Protein AF-A0A6J4H749-F1 (afdb_monomer)

Sequence (70 aa):
RRLGLTPGMTLIVEQETADTTYLRVQSEQPRLVDRQGILVVQSHPVADLENSVRDERDRRVLALLQQFEV

Organism: NCBI:txid1672391

Secondary structure (DSSP, 8-state):
----PPTT--EEEEEEETTEEEEEE--SPPEEEEETTEEEEE----S-HHHHHHHHHHHHHHHHHHHH--

Mean predicted aligned error: 14.71 Å

Radius of gyration: 19.03 Å; Cα contacts (8 Å, |Δi|>4): 42; chains: 1; bounding box: 40×21×58 Å

Foldseek 3Di:
DDPPDDPPWDWDWDDPDPPDIDTDTPPDDFDFDDDPNDTDGDDDPPDDPVCPVVVVVVVVVVVVVVVVPD

pLDDT: mean 76.32, std 9.84, range [53.03, 91.94]

Structure (mmCIF, N/CA/C/O backbone):
data_AF-A0A6J4H749-F1
#
_entry.id   AF-A0A6J4H749-F1
#
loop_
_atom_site.group_PDB
_atom_site.id
_atom_site.type_symbol
_atom_site.label_atom_id
_atom_site.label_alt_id
_atom_site.label_comp_id
_atom_site.label_asym_id
_atom_site.label_entity_id
_atom_site.label_seq_id
_atom_site.pdbx_PDB_ins_code
_atom_site.Cartn_x
_atom_site.Cartn_y
_atom_site.Cartn_z
_atom_site.occupancy
_atom_site.B_iso_or_equiv
_atom_site.auth_seq_id
_atom_site.auth_comp_id
_atom_site.auth_asym_id
_atom_site.auth_atom_id
_atom_site.pdbx_PDB_model_num
ATOM 1 N N . ARG A 1 1 ? -19.358 -10.208 -12.143 1.00 53.03 1 ARG A N 1
ATOM 2 C CA . ARG A 1 1 ? -19.171 -10.618 -10.727 1.00 53.03 1 ARG A CA 1
ATOM 3 C C . ARG A 1 1 ? -18.961 -9.353 -9.900 1.00 53.03 1 ARG A C 1
ATOM 5 O O . ARG A 1 1 ? -18.107 -8.567 -10.278 1.00 53.03 1 ARG A O 1
ATOM 12 N N . ARG A 1 2 ? -19.763 -9.102 -8.858 1.00 66.38 2 ARG A N 1
ATOM 13 C CA . ARG A 1 2 ? -19.532 -7.991 -7.911 1.00 66.38 2 ARG A CA 1
ATOM 14 C C . ARG A 1 2 ? -18.571 -8.476 -6.825 1.00 66.38 2 ARG A C 1
ATOM 16 O O . ARG A 1 2 ? -18.696 -9.617 -6.399 1.00 66.38 2 ARG A O 1
ATOM 23 N N . LEU A 1 3 ? -17.654 -7.620 -6.382 1.00 70.56 3 LEU A N 1
ATOM 24 C CA . LEU A 1 3 ? -16.589 -7.951 -5.421 1.00 70.56 3 LEU A CA 1
ATOM 25 C C . LEU A 1 3 ? -17.081 -8.213 -3.978 1.00 70.56 3 LEU A C 1
ATOM 27 O O . LEU A 1 3 ? -16.263 -8.398 -3.091 1.00 70.56 3 LEU A O 1
ATOM 31 N N . GLY A 1 4 ? -18.397 -8.223 -3.722 1.00 78.12 4 GLY A N 1
ATOM 32 C CA . GLY A 1 4 ? -18.950 -8.478 -2.382 1.00 78.12 4 GLY A CA 1
ATOM 33 C C . GLY A 1 4 ? -18.630 -7.396 -1.343 1.00 78.12 4 GLY A C 1
ATOM 34 O O . GLY A 1 4 ? -18.657 -7.680 -0.152 1.00 78.12 4 GLY A O 1
ATOM 35 N N . LEU A 1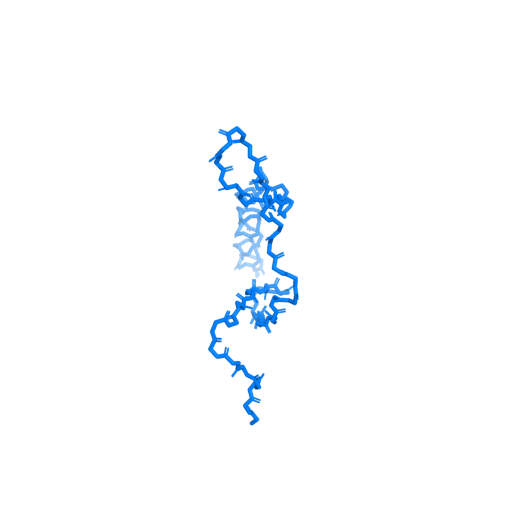 5 ? -18.311 -6.175 -1.784 1.00 80.56 5 LEU A N 1
ATOM 36 C CA . LEU A 1 5 ? -17.907 -5.079 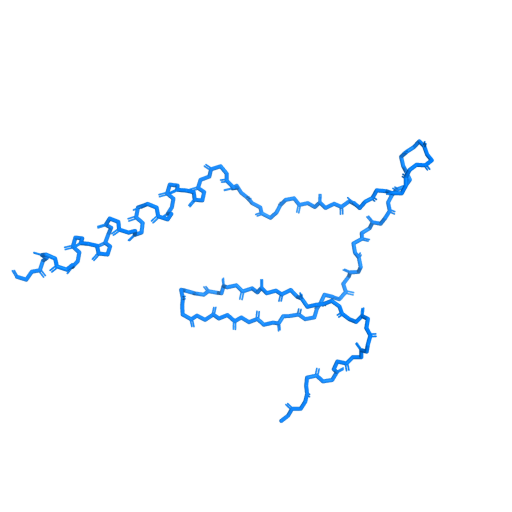-0.902 1.00 80.56 5 LEU A CA 1
ATOM 37 C C . LEU A 1 5 ? -19.099 -4.515 -0.126 1.00 80.56 5 LEU A C 1
ATOM 39 O O . LEU A 1 5 ? -20.159 -4.263 -0.705 1.00 80.56 5 LEU A O 1
ATOM 43 N N . THR A 1 6 ? -18.896 -4.256 1.163 1.00 80.56 6 THR A N 1
ATOM 44 C CA . THR A 1 6 ? -19.834 -3.507 2.005 1.00 80.56 6 THR A CA 1
ATOM 45 C C . THR A 1 6 ? -19.321 -2.084 2.243 1.00 80.56 6 THR A C 1
ATOM 47 O O . THR A 1 6 ? -18.106 -1.862 2.236 1.00 80.56 6 THR A O 1
ATOM 50 N N . PRO A 1 7 ? -20.211 -1.102 2.476 1.00 76.94 7 PRO A N 1
ATOM 51 C CA . PRO A 1 7 ? -19.796 0.244 2.865 1.00 76.94 7 PRO A CA 1
ATOM 52 C C . PRO A 1 7 ? -18.841 0.220 4.067 1.00 76.94 7 PRO A C 1
ATOM 54 O O . PRO A 1 7 ? -19.047 -0.547 5.005 1.00 76.94 7 PRO A O 1
ATOM 57 N N . GLY A 1 8 ? -17.793 1.047 4.024 1.00 75.00 8 GLY A N 1
ATOM 58 C CA . GLY A 1 8 ? -16.772 1.122 5.076 1.00 75.00 8 GLY A CA 1
ATOM 59 C C . GLY A 1 8 ? -15.624 0.110 4.956 1.00 75.00 8 GLY A C 1
ATOM 60 O O . GLY A 1 8 ? -14.717 0.146 5.781 1.00 75.00 8 GLY A O 1
ATOM 61 N N . MET A 1 9 ? -15.623 -0.769 3.946 1.00 79.56 9 MET A N 1
ATOM 62 C CA . MET A 1 9 ? -14.460 -1.612 3.648 1.00 79.56 9 MET A CA 1
ATOM 63 C C . MET A 1 9 ? -13.320 -0.801 3.025 1.00 79.56 9 MET A C 1
ATOM 65 O O . MET A 1 9 ? -13.537 -0.027 2.092 1.00 79.56 9 MET A O 1
ATOM 69 N N . THR A 1 10 ? -12.097 -1.051 3.490 1.00 80.19 10 THR A N 1
ATOM 70 C CA . THR A 1 10 ? -10.874 -0.495 2.902 1.00 80.19 10 THR A CA 1
ATOM 71 C C . THR A 1 10 ? -10.281 -1.481 1.898 1.00 80.19 10 THR A C 1
ATOM 73 O O . THR A 1 10 ? -10.176 -2.680 2.169 1.00 80.19 10 THR A O 1
ATOM 76 N N . LEU A 1 11 ? -9.887 -0.972 0.731 1.00 82.50 11 LEU A N 1
ATOM 77 C CA . LEU A 1 11 ? -9.174 -1.727 -0.295 1.00 82.50 11 LEU A CA 1
ATOM 78 C C . LEU A 1 11 ? -7.714 -1.286 -0.331 1.00 82.50 11 LEU A C 1
ATOM 80 O O . LEU A 1 11 ? -7.426 -0.090 -0.312 1.00 82.50 11 LEU A O 1
ATOM 84 N N . ILE A 1 12 ? -6.810 -2.255 -0.418 1.00 82.62 12 ILE A N 1
ATOM 85 C CA . ILE A 1 12 ? -5.3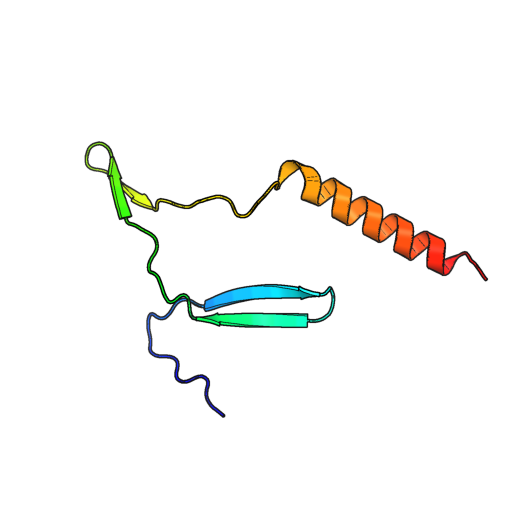86 -2.029 -0.645 1.00 82.62 12 ILE A CA 1
ATOM 86 C C . ILE A 1 12 ? -5.121 -2.260 -2.129 1.00 82.62 12 ILE A C 1
ATOM 88 O O . ILE A 1 12 ? -5.535 -3.277 -2.691 1.00 82.62 12 ILE 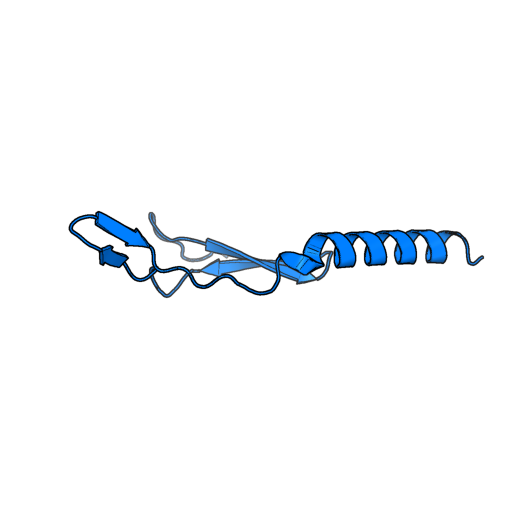A O 1
ATOM 92 N N . VAL A 1 13 ? -4.456 -1.289 -2.750 1.00 84.12 13 VAL A N 1
ATOM 93 C CA . VAL A 1 13 ? -3.955 -1.390 -4.120 1.00 84.12 13 VAL A CA 1
ATOM 94 C C . VAL A 1 13 ? -2.579 -2.039 -4.057 1.00 84.12 13 VAL A C 1
ATOM 96 O O . VAL A 1 13 ? -1.679 -1.504 -3.414 1.00 84.12 13 VAL A O 1
ATOM 99 N N . GLU A 1 14 ? -2.422 -3.186 -4.705 1.00 82.56 14 GLU A N 1
ATOM 100 C CA . GLU A 1 14 ? -1.156 -3.914 -4.783 1.00 82.56 14 GLU A CA 1
ATOM 101 C C . GLU A 1 14 ? -0.725 -3.983 -6.248 1.00 82.56 14 GLU A C 1
ATOM 103 O O . GLU A 1 14 ? -1.521 -4.326 -7.124 1.00 82.56 14 GLU A O 1
ATOM 108 N N . GLN A 1 15 ? 0.529 -3.635 -6.526 1.00 82.38 15 GLN A N 1
ATOM 109 C CA . GLN A 1 15 ? 1.109 -3.734 -7.860 1.00 82.38 15 GLN A CA 1
ATOM 110 C C . GLN A 1 15 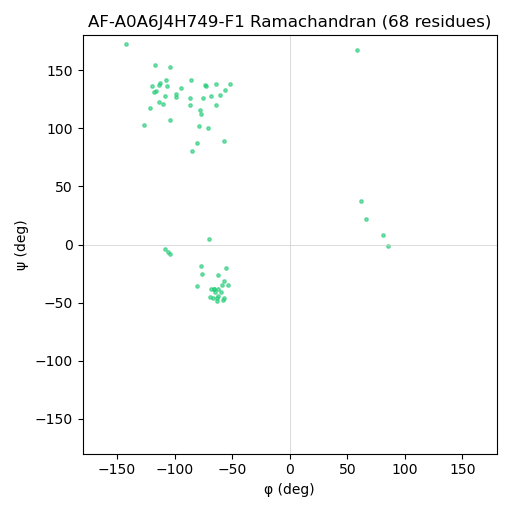? 2.040 -4.951 -7.888 1.00 82.38 15 GLN A C 1
ATOM 112 O O . GLN A 1 15 ? 3.096 -4.935 -7.265 1.00 82.38 15 GLN A O 1
ATOM 117 N N . GLU A 1 16 ? 1.618 -6.028 -8.558 1.00 71.69 16 GLU A N 1
ATOM 118 C CA . GLU A 1 16 ? 2.416 -7.263 -8.677 1.00 71.69 16 GLU A CA 1
ATOM 119 C C . GLU A 1 16 ? 3.471 -7.123 -9.778 1.00 71.69 16 GLU A C 1
ATOM 121 O O . GLU A 1 16 ? 4.584 -7.631 -9.663 1.00 71.69 16 GLU A O 1
ATOM 126 N N . THR A 1 17 ? 3.125 -6.410 -10.852 1.00 82.56 17 THR A N 1
ATOM 127 C CA . THR A 1 17 ? 4.021 -6.119 -11.973 1.00 82.56 17 THR A CA 1
ATOM 128 C C . THR A 1 17 ? 3.781 -4.702 -12.488 1.00 82.56 17 THR A C 1
ATOM 130 O O . THR A 1 17 ? 2.822 -4.039 -12.097 1.00 82.56 17 THR A O 1
ATOM 133 N N . ALA A 1 18 ? 4.629 -4.233 -13.406 1.00 80.00 18 ALA A N 1
ATOM 134 C CA . ALA A 1 18 ? 4.473 -2.919 -14.028 1.00 80.00 18 ALA A CA 1
ATOM 135 C C . ALA A 1 18 ? 3.086 -2.690 -14.647 1.00 80.00 18 ALA A C 1
ATOM 137 O O . ALA A 1 18 ? 2.561 -1.582 -14.562 1.00 80.00 18 ALA A O 1
ATOM 138 N N . ASP A 1 19 ? 2.489 -3.747 -15.197 1.00 85.88 19 ASP A N 1
ATOM 139 C CA . ASP A 1 19 ? 1.246 -3.665 -15.962 1.00 85.88 19 ASP A CA 1
ATOM 140 C C . ASP A 1 19 ? 0.052 -4.270 -15.212 1.00 85.88 19 ASP A C 1
ATOM 142 O O . ASP A 1 19 ? -1.083 -4.186 -15.687 1.00 85.88 19 ASP A O 1
ATOM 146 N N . THR A 1 20 ? 0.281 -4.857 -14.029 1.00 77.69 20 THR A N 1
ATOM 147 C CA . THR A 1 20 ? -0.770 -5.534 -13.266 1.00 77.69 20 THR A CA 1
ATOM 148 C C . THR A 1 20 ? -0.965 -4.939 -11.880 1.00 77.69 20 THR A C 1
ATOM 150 O O . THR A 1 20 ? -0.104 -5.034 -11.002 1.00 77.69 20 THR A O 1
ATOM 153 N N . THR A 1 21 ? -2.171 -4.415 -11.674 1.00 84.69 21 THR A N 1
ATOM 154 C CA . THR A 1 21 ? -2.647 -3.872 -10.403 1.00 84.69 21 THR A CA 1
ATOM 155 C C . THR A 1 21 ? -3.818 -4.701 -9.891 1.00 84.69 21 THR A C 1
ATOM 157 O O . THR A 1 21 ? -4.783 -4.944 -10.619 1.00 84.69 21 THR A O 1
ATOM 160 N N . TYR A 1 22 ? -3.767 -5.082 -8.618 1.00 83.62 22 TYR A N 1
ATOM 161 C CA . TYR A 1 22 ? -4.823 -5.809 -7.927 1.00 83.62 22 TYR A CA 1
ATOM 162 C C . TYR A 1 22 ? -5.391 -4.990 -6.777 1.00 83.62 22 TYR A C 1
ATOM 164 O O . TYR A 1 22 ? -4.740 -4.120 -6.200 1.00 83.62 22 TYR A O 1
ATOM 172 N N . LEU A 1 23 ? -6.638 -5.299 -6.441 1.00 81.69 23 LEU A N 1
ATOM 173 C CA . LEU A 1 23 ? -7.312 -4.764 -5.271 1.00 81.69 23 LEU A CA 1
ATOM 174 C C . LEU A 1 23 ? -7.549 -5.909 -4.299 1.00 81.69 23 LEU A C 1
ATOM 176 O O . LEU A 1 23 ? -8.231 -6.880 -4.635 1.00 81.69 23 LEU A O 1
ATOM 180 N N . ARG A 1 24 ? -7.028 -5.773 -3.083 1.00 82.81 24 ARG A N 1
ATOM 181 C CA . ARG A 1 24 ? -7.268 -6.713 -1.991 1.00 82.81 24 ARG A CA 1
ATOM 182 C C . ARG A 1 24 ? -8.079 -6.036 -0.896 1.00 82.81 24 ARG A C 1
ATOM 184 O O . ARG A 1 24 ? -7.829 -4.886 -0.546 1.00 82.81 24 ARG A O 1
ATOM 191 N N . VAL A 1 25 ? -9.049 -6.750 -0.328 1.00 81.38 25 VAL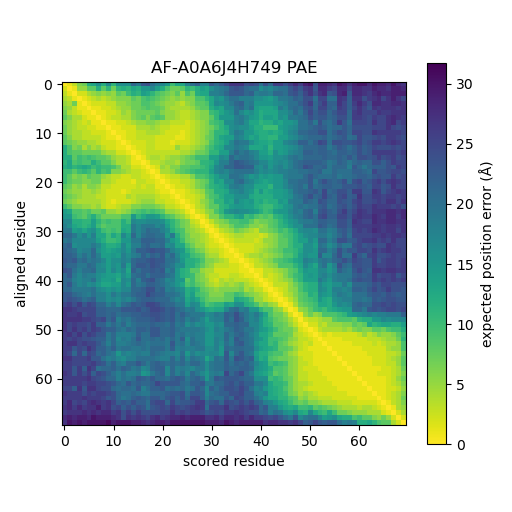 A N 1
ATOM 192 C CA . VAL A 1 25 ? -9.768 -6.272 0.861 1.00 81.38 25 VAL A CA 1
ATOM 193 C C . VA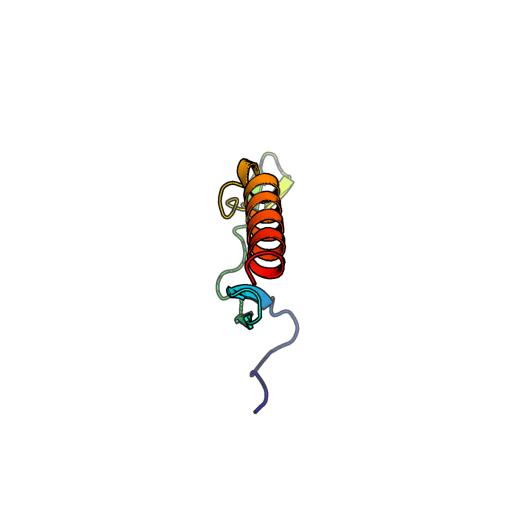L A 1 25 ? -8.814 -6.280 2.051 1.00 81.38 25 VAL A C 1
ATOM 195 O O . VAL A 1 25 ? -8.175 -7.295 2.337 1.00 81.38 25 VAL A O 1
ATOM 198 N N . GLN A 1 26 ? -8.722 -5.153 2.753 1.00 77.31 26 GLN A N 1
ATOM 199 C CA . GLN A 1 26 ? -7.990 -5.076 4.008 1.00 77.31 26 GLN A CA 1
ATOM 200 C C . GLN A 1 26 ? -8.773 -5.832 5.090 1.00 77.31 26 GLN A C 1
ATOM 202 O O . GLN A 1 26 ? -9.753 -5.329 5.632 1.00 77.31 26 GLN A O 1
ATOM 207 N N . SER A 1 27 ? -8.357 -7.064 5.375 1.00 69.69 27 SER A N 1
ATOM 208 C CA . SER A 1 27 ? -9.010 -7.954 6.342 1.00 69.69 27 SER A CA 1
ATOM 209 C C . SER A 1 27 ? -8.714 -7.603 7.802 1.00 69.69 27 SER A C 1
ATOM 211 O O . SER A 1 27 ? -9.529 -7.896 8.672 1.00 69.69 27 SER A O 1
ATOM 213 N N . GLU A 1 28 ? -7.581 -6.954 8.079 1.00 69.19 28 GLU A N 1
ATOM 214 C CA . GLU A 1 28 ? -7.210 -6.498 9.421 1.00 69.19 28 GLU A CA 1
ATOM 215 C C . GLU A 1 28 ? -7.269 -4.974 9.498 1.00 69.19 28 GLU A C 1
ATOM 217 O O . GLU A 1 28 ? -6.575 -4.270 8.759 1.00 69.19 28 GLU A O 1
ATOM 222 N N . GLN A 1 29 ? -8.100 -4.457 10.406 1.00 66.50 29 GLN A N 1
ATOM 223 C CA . GLN A 1 29 ? -8.104 -3.030 10.704 1.00 66.50 29 GLN A CA 1
ATOM 224 C C . GLN A 1 29 ? -6.750 -2.640 11.313 1.00 66.50 29 GLN A C 1
ATOM 226 O O . GLN A 1 29 ? -6.221 -3.383 12.148 1.00 66.50 29 GLN A O 1
ATOM 231 N N . PRO A 1 30 ? -6.171 -1.494 10.916 1.00 66.31 30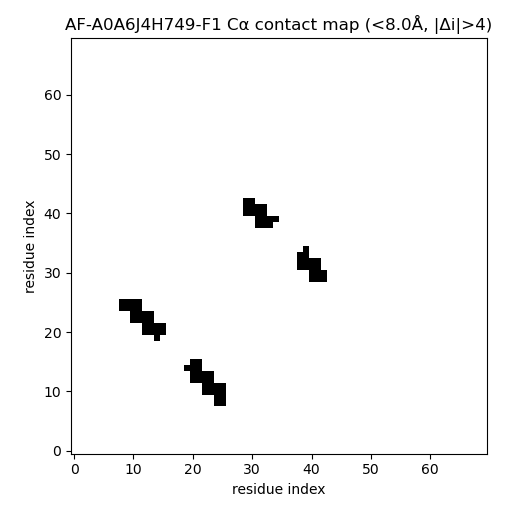 PRO A N 1
ATOM 232 C CA . PRO A 1 30 ? -4.924 -1.033 11.502 1.00 66.31 30 PRO A CA 1
ATOM 233 C C . PRO A 1 30 ? -5.079 -0.915 13.021 1.00 66.31 30 PRO A C 1
ATOM 235 O O . PRO A 1 30 ? -6.071 -0.374 13.513 1.00 66.31 30 PRO A O 1
ATOM 238 N N . ARG A 1 31 ? -4.107 -1.440 13.774 1.00 68.62 31 ARG A N 1
ATOM 239 C CA . ARG A 1 31 ? -4.156 -1.397 15.238 1.00 68.62 31 ARG A CA 1
ATOM 240 C C . ARG A 1 31 ? -4.108 0.056 15.702 1.00 68.62 31 ARG A C 1
ATOM 242 O O . ARG A 1 31 ? -3.148 0.775 15.425 1.00 68.62 31 ARG A O 1
ATOM 249 N N . LEU A 1 32 ? -5.148 0.471 16.414 1.00 73.38 32 LEU A N 1
ATOM 250 C CA . LEU A 1 32 ? -5.205 1.754 17.101 1.00 73.38 32 LEU A CA 1
ATOM 251 C C . LEU A 1 32 ? -4.567 1.581 18.479 1.00 73.38 32 LEU A C 1
ATOM 253 O O . LEU A 1 32 ? -4.947 0.684 19.230 1.00 73.38 32 LEU A O 1
ATOM 257 N N . VAL A 1 33 ? -3.585 2.418 18.799 1.00 76.69 33 VAL A N 1
ATOM 258 C CA . VAL A 1 33 ? -2.897 2.417 20.094 1.00 76.69 33 VAL A CA 1
ATOM 259 C C . VAL A 1 33 ? -3.078 3.772 20.768 1.00 76.69 33 VAL A C 1
ATOM 261 O O . VAL A 1 33 ? -2.946 4.807 20.118 1.00 76.69 33 VAL A O 1
ATOM 264 N N . ASP A 1 34 ? -3.375 3.775 22.069 1.00 79.56 34 ASP A N 1
ATOM 265 C CA . ASP A 1 34 ? -3.319 5.000 22.867 1.00 79.56 34 ASP A CA 1
ATOM 266 C C . ASP A 1 34 ? -1.857 5.340 23.154 1.00 79.56 34 ASP A C 1
ATOM 268 O O . ASP A 1 34 ? -1.092 4.510 23.658 1.00 79.56 34 ASP A O 1
ATOM 272 N N . ARG A 1 35 ? -1.462 6.566 22.818 1.00 77.12 35 ARG A N 1
ATOM 273 C CA . ARG A 1 35 ? -0.216 7.154 23.293 1.00 77.12 35 ARG A CA 1
ATOM 274 C C . ARG A 1 35 ? -0.523 8.490 23.938 1.00 77.12 35 ARG A C 1
ATOM 276 O O . ARG A 1 35 ? -0.714 9.481 23.243 1.00 77.12 35 ARG A O 1
ATOM 283 N N . GLN A 1 36 ? -0.518 8.504 25.270 1.00 84.62 36 GLN A N 1
ATOM 284 C CA . GLN A 1 36 ? -0.668 9.721 26.073 1.00 84.62 36 GLN A CA 1
ATOM 285 C C . GLN A 1 36 ? -2.023 10.416 25.833 1.00 84.62 36 GLN A C 1
ATOM 287 O O . GLN A 1 36 ? -2.092 11.642 25.788 1.00 84.62 36 GLN A O 1
ATOM 292 N N . GLY A 1 37 ? -3.099 9.638 25.660 1.00 78.81 37 GLY A N 1
ATOM 293 C CA . GLY A 1 37 ? -4.442 10.166 25.394 1.00 78.81 37 GLY A CA 1
ATOM 294 C C . GLY A 1 37 ? -4.697 10.543 23.932 1.00 78.81 37 GLY A C 1
ATOM 295 O O . GLY A 1 37 ? -5.734 11.130 23.623 1.00 78.81 37 GLY A O 1
ATOM 296 N N . ILE A 1 38 ? -3.767 10.218 23.028 1.00 73.50 38 ILE A N 1
ATOM 297 C CA . ILE A 1 38 ? -3.924 10.383 21.582 1.00 73.50 38 ILE A CA 1
ATOM 298 C C . ILE A 1 38 ? -4.076 9.002 20.946 1.00 73.50 38 ILE A C 1
ATOM 300 O O . ILE A 1 38 ? -3.239 8.118 21.138 1.00 73.50 38 ILE A O 1
ATOM 304 N N . LEU A 1 39 ? -5.134 8.831 20.152 1.00 74.19 39 LEU A N 1
ATOM 305 C CA . LEU A 1 39 ? -5.363 7.625 19.364 1.00 74.19 39 LEU A CA 1
ATOM 306 C C . LEU A 1 39 ? -4.452 7.645 18.127 1.00 74.19 39 LEU A C 1
ATOM 308 O O . LEU A 1 39 ? -4.627 8.476 17.236 1.00 74.19 39 LEU A O 1
ATOM 312 N N . VAL A 1 40 ? -3.474 6.741 18.069 1.00 77.94 40 VAL A N 1
ATOM 313 C CA . VAL A 1 40 ? -2.488 6.668 16.982 1.00 77.94 40 VAL A CA 1
ATOM 314 C C . VAL A 1 40 ? -2.678 5.384 16.184 1.00 77.94 40 VAL A C 1
ATOM 316 O O . VAL A 1 40 ? -2.858 4.303 16.744 1.00 77.94 40 VAL A O 1
ATOM 319 N N . VAL A 1 41 ? -2.599 5.489 14.859 1.00 77.25 41 VAL A N 1
ATOM 320 C CA . VAL A 1 41 ? -2.559 4.329 13.966 1.00 77.25 41 VAL A CA 1
ATOM 321 C C . VAL A 1 41 ? -1.155 3.725 13.984 1.00 77.25 41 VAL A C 1
ATOM 323 O O . VAL A 1 41 ? -0.196 4.356 13.540 1.00 77.25 41 VAL A O 1
ATOM 326 N N . GLN A 1 42 ? -1.025 2.491 14.473 1.00 67.69 42 GLN A N 1
ATOM 327 C CA . GLN A 1 42 ? 0.222 1.742 14.373 1.00 67.69 42 GLN A CA 1
ATOM 328 C C . GLN A 1 42 ? 0.349 1.169 12.956 1.00 67.69 42 GLN A C 1
ATOM 330 O O . GLN A 1 42 ? -0.289 0.174 12.613 1.00 67.69 42 GLN A O 1
ATOM 335 N N . SER A 1 43 ? 1.176 1.809 12.131 1.00 66.88 43 SER A N 1
ATOM 336 C CA . SER A 1 43 ? 1.540 1.321 10.800 1.00 66.88 43 SER A CA 1
ATOM 337 C C . SER A 1 43 ? 2.979 0.809 10.806 1.00 66.88 43 SER A C 1
ATOM 339 O O . SER A 1 43 ? 3.848 1.373 11.470 1.00 66.88 43 SER A O 1
ATOM 341 N N . HIS A 1 44 ? 3.217 -0.287 10.089 1.00 59.91 44 HIS A N 1
ATOM 342 C CA . HIS A 1 44 ? 4.566 -0.737 9.766 1.00 59.91 44 HIS A CA 1
ATOM 343 C C . HIS A 1 44 ? 4.864 -0.250 8.346 1.00 59.91 44 HIS A C 1
ATOM 345 O O . HIS A 1 44 ? 4.040 -0.498 7.461 1.00 59.91 44 HIS A O 1
ATOM 351 N N . PRO A 1 45 ? 5.978 0.461 8.110 1.00 57.47 45 PRO A N 1
ATOM 352 C CA . PRO A 1 45 ? 6.363 0.825 6.757 1.00 57.47 45 PRO A CA 1
ATOM 353 C C . PRO A 1 45 ? 6.571 -0.452 5.938 1.00 57.47 45 PRO A C 1
ATOM 355 O O . PRO A 1 45 ? 7.271 -1.373 6.361 1.00 57.47 45 PRO A O 1
ATOM 358 N N . VAL A 1 46 ? 5.927 -0.518 4.775 1.00 59.19 46 VAL A N 1
ATOM 359 C CA . VAL A 1 46 ? 6.130 -1.603 3.815 1.00 59.19 46 VAL A CA 1
ATOM 360 C C . VAL A 1 46 ? 7.414 -1.287 3.046 1.00 59.19 46 VAL A C 1
ATOM 362 O O . VAL A 1 46 ? 7.359 -0.642 2.010 1.00 59.19 46 VAL A O 1
ATOM 365 N N . ALA A 1 47 ? 8.547 -1.729 3.602 1.00 56.88 47 ALA A N 1
ATOM 366 C CA . ALA A 1 47 ? 9.891 -1.742 3.008 1.00 56.88 47 ALA A CA 1
ATOM 367 C C . ALA A 1 47 ? 10.494 -0.391 2.540 1.00 56.88 47 ALA A C 1
ATOM 369 O O . ALA A 1 47 ? 9.844 0.652 2.514 1.00 56.88 47 ALA A O 1
ATOM 370 N N . ASP A 1 48 ? 11.802 -0.437 2.253 1.00 58.88 48 ASP A N 1
ATOM 371 C CA . ASP A 1 48 ? 12.733 0.681 2.047 1.00 58.88 48 ASP A CA 1
ATOM 372 C C . ASP A 1 48 ? 12.320 1.658 0.937 1.00 58.88 48 ASP A C 1
ATOM 374 O O . ASP A 1 48 ? 12.779 1.586 -0.206 1.00 58.88 48 ASP A O 1
ATOM 378 N N . LEU A 1 49 ? 11.539 2.675 1.310 1.00 59.66 49 LEU A N 1
ATOM 379 C CA . LEU A 1 49 ? 11.342 3.873 0.485 1.00 59.66 49 LEU A CA 1
ATOM 380 C C . LEU A 1 49 ? 12.667 4.563 0.118 1.00 59.66 49 LEU A C 1
ATOM 382 O O . LEU A 1 49 ? 12.717 5.336 -0.838 1.00 59.66 49 LEU A O 1
ATOM 386 N N . GLU A 1 50 ? 13.730 4.295 0.881 1.00 65.19 50 GLU A N 1
ATOM 387 C CA . GLU A 1 50 ? 15.065 4.858 0.680 1.00 65.19 50 GLU A CA 1
ATOM 388 C C . GLU A 1 50 ? 15.615 4.547 -0.722 1.00 65.19 50 GLU A C 1
ATOM 390 O O . GLU A 1 50 ? 16.291 5.387 -1.317 1.00 65.19 50 GLU A O 1
ATOM 395 N N . ASN A 1 51 ? 15.249 3.396 -1.301 1.00 69.88 51 ASN A N 1
ATOM 396 C CA . ASN A 1 51 ? 15.739 2.970 -2.613 1.00 69.88 51 ASN A CA 1
ATOM 397 C C . ASN A 1 51 ? 14.726 3.132 -3.754 1.00 69.88 51 ASN A C 1
ATOM 399 O O . ASN A 1 51 ? 15.120 3.035 -4.913 1.00 69.88 51 ASN A O 1
ATOM 403 N N . SER A 1 52 ? 13.462 3.479 -3.485 1.00 74.31 52 SER A N 1
ATOM 404 C CA . SER A 1 52 ? 12.424 3.522 -4.533 1.00 74.31 52 SER A CA 1
ATOM 405 C C . SER A 1 52 ? 12.748 4.489 -5.680 1.00 74.31 52 SER A C 1
ATOM 407 O O . SER A 1 52 ? 12.455 4.206 -6.839 1.00 74.31 52 SER A O 1
ATOM 409 N N . VAL A 1 53 ? 13.399 5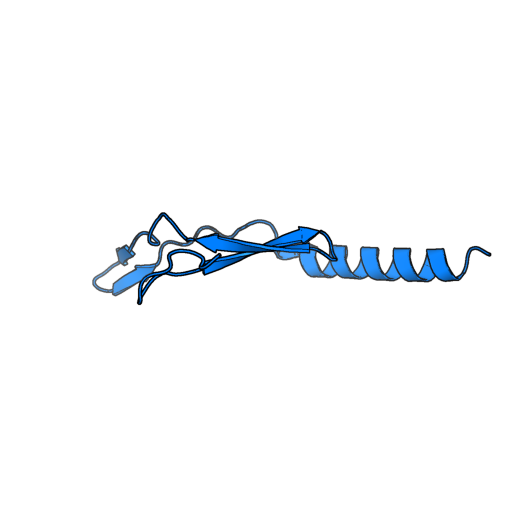.622 -5.387 1.00 81.62 53 VAL A N 1
ATOM 410 C CA . VAL A 1 53 ? 13.844 6.578 -6.421 1.00 81.62 53 VAL A CA 1
ATOM 411 C C . VAL A 1 53 ? 14.966 5.990 -7.279 1.00 81.62 53 VAL A C 1
ATOM 413 O O . VAL A 1 53 ? 15.009 6.214 -8.490 1.00 81.62 53 VAL A O 1
ATOM 416 N N . ARG A 1 54 ? 15.881 5.239 -6.657 1.00 80.56 54 ARG A N 1
ATOM 417 C CA . ARG A 1 54 ? 16.993 4.579 -7.342 1.00 80.56 54 ARG A CA 1
ATOM 418 C C . ARG A 1 54 ? 16.486 3.444 -8.228 1.00 80.56 54 ARG A C 1
ATOM 420 O O . ARG A 1 54 ? 16.882 3.391 -9.388 1.00 80.56 54 ARG A O 1
ATOM 427 N N . ASP A 1 55 ? 15.576 2.621 -7.722 1.00 83.00 55 ASP A N 1
ATOM 428 C CA . ASP A 1 55 ? 14.989 1.499 -8.458 1.00 83.00 55 ASP A CA 1
ATOM 429 C C . ASP A 1 55 ? 14.215 1.984 -9.691 1.00 83.00 55 ASP A C 1
ATOM 431 O O . ASP A 1 55 ? 14.397 1.465 -10.794 1.00 83.00 55 ASP A O 1
ATOM 435 N N . GLU A 1 56 ? 13.416 3.045 -9.545 1.00 87.00 56 GLU A N 1
ATOM 436 C CA . GLU A 1 56 ? 12.693 3.659 -10.663 1.00 87.00 56 GLU A CA 1
ATOM 437 C C . GLU A 1 56 ? 13.647 4.298 -11.685 1.00 87.00 56 GLU A C 1
ATOM 439 O O . GLU A 1 56 ? 13.437 4.194 -12.897 1.00 87.00 56 GLU A O 1
ATOM 444 N N . ARG A 1 57 ? 14.732 4.937 -11.229 1.00 87.56 57 ARG A N 1
ATOM 445 C CA . ARG A 1 57 ? 15.762 5.479 -12.125 1.00 87.56 57 ARG A CA 1
ATOM 446 C C . ARG A 1 57 ? 16.443 4.365 -12.916 1.00 87.56 57 ARG A C 1
ATOM 448 O O . ARG A 1 57 ? 16.568 4.483 -14.133 1.00 87.56 57 ARG A O 1
ATOM 455 N N . ASP A 1 58 ? 16.877 3.306 -12.244 1.00 90.38 58 ASP A N 1
ATOM 456 C CA . ASP A 1 58 ? 17.607 2.201 -12.864 1.00 90.38 58 ASP A CA 1
ATOM 457 C C . ASP A 1 58 ? 16.698 1.451 -13.856 1.00 90.38 58 ASP A C 1
ATOM 459 O O . ASP A 1 58 ? 17.125 1.150 -14.973 1.00 90.38 58 ASP A O 1
ATOM 463 N N . ARG A 1 59 ? 15.406 1.285 -13.529 1.00 89.44 59 ARG A N 1
ATOM 464 C CA . ARG A 1 59 ? 14.372 0.784 -14.450 1.00 89.44 59 ARG A CA 1
ATOM 465 C C . ARG A 1 59 ? 14.245 1.647 -15.711 1.00 89.44 59 ARG A C 1
ATOM 467 O O . ARG A 1 59 ? 14.216 1.104 -16.815 1.00 89.44 59 ARG A O 1
ATOM 474 N N . ARG A 1 60 ? 14.178 2.978 -15.578 1.00 89.75 60 ARG A N 1
ATOM 475 C CA . ARG A 1 60 ? 14.089 3.901 -16.731 1.00 89.75 60 ARG A CA 1
ATOM 476 C C . ARG A 1 60 ? 15.336 3.859 -17.604 1.00 89.75 60 ARG A C 1
ATOM 478 O O . ARG A 1 60 ? 15.217 3.883 -18.825 1.00 89.75 60 ARG A O 1
ATOM 485 N N . VAL A 1 61 ? 16.518 3.787 -16.992 1.00 91.44 61 VAL A N 1
ATOM 486 C CA . VAL A 1 61 ? 17.791 3.674 -17.719 1.00 91.44 61 VAL A CA 1
ATOM 487 C C . VAL A 1 61 ? 17.846 2.365 -18.503 1.00 91.44 61 VAL A C 1
ATOM 489 O O . VAL A 1 61 ? 18.163 2.394 -19.688 1.00 91.44 61 VAL A O 1
ATOM 492 N N . LEU A 1 62 ? 17.475 1.239 -17.888 1.00 91.94 62 LEU A N 1
ATOM 493 C CA . LEU A 1 62 ? 17.375 -0.055 -18.570 1.00 91.94 62 LEU A CA 1
ATOM 494 C C . LEU A 1 62 ? 16.414 -0.007 -19.763 1.00 91.94 62 LEU A C 1
ATOM 496 O O . LEU A 1 62 ? 16.773 -0.456 -20.848 1.00 91.94 62 LEU A O 1
ATOM 500 N N . ALA A 1 63 ? 15.229 0.582 -19.586 1.00 88.94 63 ALA A N 1
ATOM 501 C CA . ALA A 1 63 ? 14.248 0.721 -20.661 1.00 88.94 63 ALA A CA 1
ATOM 502 C C . ALA A 1 63 ? 14.771 1.572 -21.831 1.00 88.94 63 ALA A C 1
ATOM 504 O O . ALA A 1 63 ? 14.521 1.244 -22.988 1.00 88.94 63 ALA A O 1
ATOM 505 N N . LEU A 1 64 ? 15.519 2.643 -21.544 1.00 89.19 64 LEU A N 1
ATOM 506 C CA . LEU A 1 64 ? 16.161 3.457 -22.577 1.00 89.19 64 LEU A CA 1
ATOM 507 C C . LEU A 1 64 ? 17.259 2.677 -23.301 1.00 89.19 64 LEU A C 1
ATOM 509 O O . LEU A 1 64 ? 17.290 2.685 -24.523 1.00 89.19 64 LEU A O 1
ATOM 513 N N . LEU A 1 65 ? 18.131 1.972 -22.578 1.00 90.12 65 LEU A N 1
ATOM 514 C CA . LEU A 1 65 ? 19.200 1.177 -23.193 1.00 90.12 65 LEU A CA 1
ATOM 515 C C . LEU A 1 65 ? 18.642 0.099 -24.131 1.00 90.12 65 LEU A C 1
ATOM 517 O O . LEU A 1 65 ? 19.134 -0.047 -25.244 1.00 90.12 65 LEU A O 1
ATOM 521 N N . GLN A 1 66 ? 17.556 -0.569 -23.736 1.00 84.31 66 GLN A N 1
ATOM 522 C CA . GLN A 1 66 ? 16.857 -1.539 -24.585 1.00 84.31 66 GLN A CA 1
ATOM 523 C C . GLN A 1 66 ? 16.270 -0.926 -25.866 1.00 84.31 66 GLN A C 1
ATOM 525 O O . GLN A 1 66 ? 16.113 -1.630 -26.856 1.00 84.31 66 GLN A O 1
ATOM 530 N N . GLN A 1 67 ? 15.948 0.372 -25.878 1.00 78.19 67 GLN A N 1
ATOM 531 C CA . GLN A 1 67 ? 15.488 1.061 -27.091 1.00 78.19 67 GLN A CA 1
ATOM 532 C C . GLN A 1 67 ? 16.625 1.399 -28.064 1.00 78.19 67 GLN A C 1
ATOM 534 O O . GLN A 1 67 ? 16.350 1.660 -29.234 1.00 78.19 67 GLN A O 1
ATOM 539 N N . PHE A 1 68 ? 17.878 1.409 -27.600 1.00 72.69 68 PHE A N 1
ATOM 540 C CA . PHE A 1 68 ? 19.055 1.743 -28.407 1.00 72.69 68 PHE A CA 1
ATOM 541 C C . PHE A 1 68 ? 19.920 0.525 -28.777 1.00 72.69 68 PHE A C 1
ATOM 543 O O . PHE A 1 68 ? 20.842 0.676 -29.574 1.00 72.69 68 PHE A O 1
ATOM 550 N N . GLU A 1 69 ? 19.625 -0.671 -28.256 1.00 58.88 69 GLU A N 1
ATOM 551 C CA . GLU A 1 69 ? 20.162 -1.941 -28.768 1.00 58.88 69 GLU A CA 1
ATOM 552 C C . GLU A 1 69 ? 19.300 -2.449 -29.945 1.00 58.88 69 GLU A C 1
ATOM 554 O O . GLU A 1 69 ? 18.434 -3.309 -29.780 1.00 58.88 69 GLU A O 1
ATOM 559 N N . VAL A 1 70 ? 19.539 -1.893 -31.141 1.00 53.78 70 VAL A N 1
ATOM 560 C CA . VAL A 1 70 ? 19.147 -2.445 -32.457 1.00 53.78 70 VAL A CA 1
ATOM 561 C C . VAL A 1 70 ? 20.376 -2.501 -33.352 1.00 53.78 70 VAL A C 1
ATOM 563 O O . VAL A 1 70 ? 21.103 -1.483 -33.401 1.00 53.78 70 VAL A O 1
#

Solvent-accessible surface area (backbone atoms only — not comparable to full-atom values): 4771 Å² total; per-residue (Å²): 137,80,90,79,80,58,93,91,67,53,72,44,81,44,73,85,47,100,88,41,76,46,78,42,75,57,86,68,79,73,52,72,40,80,58,95,90,38,85,38,77,61,76,76,82,86,68,71,70,86,46,51,66,56,54,53,49,52,52,52,50,52,56,52,51,61,73,66,71,122